Protein AF-A0A927JHZ4-F1 (afdb_monomer_lite)

pLDDT: mean 72.44, std 14.77, range [39.12, 95.88]

Structure (mmCIF, N/CA/C/O backbone):
data_AF-A0A927JHZ4-F1
#
_entry.id   AF-A0A927JHZ4-F1
#
loop_
_atom_site.group_PDB
_atom_site.id
_atom_site.type_symbol
_atom_site.label_atom_id
_atom_site.label_alt_id
_atom_site.label_comp_id
_atom_site.label_asym_id
_atom_site.label_entity_id
_atom_site.label_seq_id
_atom_site.pdbx_PDB_ins_code
_atom_site.Cartn_x
_atom_site.Cartn_y
_atom_site.Cartn_z
_atom_site.occupancy
_atom_site.B_iso_or_equiv
_atom_site.auth_seq_id
_atom_site.auth_comp_id
_atom_site.auth_asym_id
_atom_site.auth_atom_id
_atom_site.pdbx_PDB_model_num
ATOM 1 N N . MET A 1 1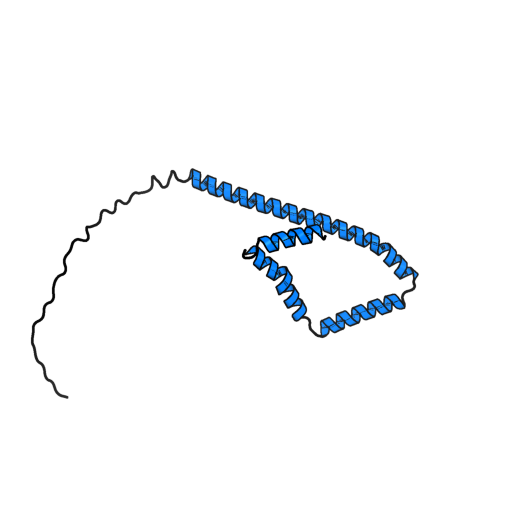 ? 9.333 -7.216 8.087 1.00 57.06 1 MET A N 1
ATOM 2 C CA . MET A 1 1 ? 8.276 -7.701 7.168 1.00 57.06 1 MET A CA 1
ATOM 3 C C . MET A 1 1 ? 7.762 -9.082 7.525 1.00 57.06 1 MET A C 1
ATOM 5 O O . MET A 1 1 ? 6.599 -9.185 7.886 1.00 57.06 1 MET A O 1
ATOM 9 N N . VAL A 1 2 ? 8.604 -10.120 7.546 1.00 66.25 2 VAL A N 1
ATOM 10 C CA . VAL A 1 2 ? 8.166 -11.501 7.846 1.00 66.25 2 VAL A CA 1
ATOM 11 C C . VAL A 1 2 ? 7.489 -11.641 9.218 1.00 66.25 2 VAL A C 1
ATOM 13 O O . VAL A 1 2 ? 6.419 -12.224 9.309 1.00 66.25 2 VAL A O 1
ATOM 16 N N . VAL A 1 3 ? 8.041 -11.045 10.280 1.00 65.50 3 VAL A N 1
ATOM 17 C CA . VAL A 1 3 ? 7.467 -11.138 11.642 1.00 65.50 3 VAL A CA 1
ATOM 18 C C . VAL A 1 3 ? 6.081 -10.486 11.743 1.00 65.50 3 VAL A C 1
ATOM 20 O O . VAL A 1 3 ? 5.192 -11.009 12.405 1.00 65.50 3 VAL A O 1
ATOM 23 N N . LEU A 1 4 ? 5.878 -9.367 11.046 1.00 64.44 4 LEU A N 1
ATOM 24 C CA . LEU A 1 4 ? 4.623 -8.613 11.039 1.00 64.44 4 LEU A CA 1
ATOM 25 C C . LEU A 1 4 ? 3.565 -9.314 10.183 1.00 64.44 4 LEU A C 1
ATOM 27 O O . LEU A 1 4 ? 2.425 -9.447 10.615 1.00 64.44 4 LEU A O 1
ATOM 31 N N . PHE A 1 5 ? 3.976 -9.851 9.030 1.00 71.31 5 PHE A N 1
ATOM 32 C CA . PHE A 1 5 ? 3.159 -10.746 8.215 1.00 71.31 5 PHE A CA 1
ATOM 33 C C . PHE A 1 5 ? 2.698 -11.957 9.032 1.00 71.31 5 PHE A C 1
ATOM 35 O O . PHE A 1 5 ? 1.511 -12.256 9.051 1.00 71.31 5 PHE A O 1
ATOM 42 N N . LEU A 1 6 ? 3.601 -12.593 9.785 1.00 70.00 6 LEU A N 1
ATOM 43 C CA . LEU A 1 6 ? 3.279 -13.726 10.656 1.00 70.00 6 LEU A CA 1
ATOM 44 C C . LEU A 1 6 ? 2.370 -13.338 11.832 1.00 70.00 6 LEU A C 1
ATOM 46 O O . LEU A 1 6 ? 1.490 -14.116 12.187 1.00 70.00 6 LEU A O 1
ATOM 50 N N . ALA A 1 7 ? 2.534 -12.149 12.416 1.00 68.00 7 ALA A N 1
ATOM 51 C CA . ALA A 1 7 ? 1.675 -11.655 13.494 1.00 68.00 7 ALA A CA 1
ATOM 52 C C . ALA A 1 7 ? 0.263 -11.289 13.000 1.00 68.00 7 ALA A C 1
ATOM 54 O O . ALA A 1 7 ? -0.729 -11.635 13.640 1.00 68.00 7 ALA A O 1
ATOM 55 N N . PHE A 1 8 ? 0.148 -10.644 11.836 1.00 66.06 8 PHE A N 1
ATOM 56 C CA . PHE A 1 8 ? -1.143 -10.380 11.193 1.00 66.06 8 PHE A CA 1
ATOM 57 C C . PHE A 1 8 ? -1.814 -11.675 10.748 1.00 66.06 8 PHE A C 1
ATOM 59 O O . PHE A 1 8 ? -3.015 -11.846 10.947 1.00 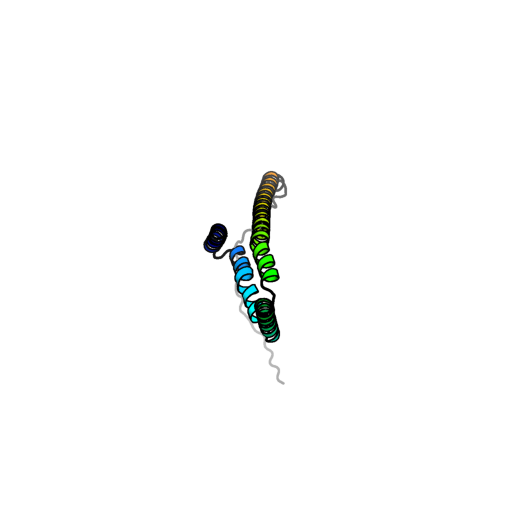66.06 8 PHE A O 1
ATOM 66 N N . TRP A 1 9 ? -1.037 -12.605 10.194 1.00 72.56 9 TRP A N 1
ATOM 67 C CA . TRP A 1 9 ? -1.498 -13.934 9.815 1.00 72.56 9 TRP A CA 1
ATOM 68 C C . TRP A 1 9 ? -1.993 -14.726 11.027 1.00 72.56 9 TRP A C 1
ATOM 70 O O . TRP A 1 9 ? -3.067 -15.324 10.975 1.00 72.56 9 TRP A O 1
ATOM 80 N N . SER A 1 10 ? -1.265 -14.698 12.147 1.00 67.62 10 SER A N 1
ATOM 81 C CA . SER A 1 10 ? -1.684 -15.387 13.369 1.00 67.62 10 SER A CA 1
ATOM 82 C C . SER A 1 10 ? -2.965 -14.771 13.938 1.00 67.62 10 SER A C 1
ATOM 84 O O . SER A 1 10 ? -3.913 -15.508 14.213 1.00 67.62 10 SER A O 1
ATOM 86 N N . ALA A 1 11 ? -3.070 -13.438 13.984 1.00 64.31 11 ALA A N 1
ATOM 87 C CA . ALA A 1 11 ? -4.292 -12.733 14.373 1.00 64.31 11 ALA A CA 1
ATOM 88 C C . ALA A 1 11 ? -5.483 -13.069 13.451 1.00 64.31 11 ALA A C 1
ATOM 90 O O . ALA A 1 11 ? -6.593 -13.299 13.930 1.00 64.31 11 ALA A O 1
ATOM 91 N N . LEU A 1 12 ? -5.248 -13.183 12.139 1.00 62.44 12 LEU A N 1
ATOM 92 C CA . LEU A 1 12 ? -6.221 -13.626 11.131 1.00 62.44 12 LEU A CA 1
ATOM 93 C C . LEU A 1 12 ? -6.713 -15.054 11.378 1.00 62.44 12 LEU A C 1
ATOM 95 O O . LEU A 1 12 ? -7.915 -15.317 11.314 1.00 62.44 12 LEU A O 1
ATOM 99 N N . THR A 1 13 ? -5.796 -15.982 11.661 1.00 66.88 13 THR A N 1
ATOM 100 C CA . THR A 1 13 ? -6.144 -17.385 11.933 1.00 66.88 13 THR A CA 1
ATOM 101 C C . THR A 1 13 ? -6.879 -17.554 13.259 1.00 66.88 13 THR A C 1
ATOM 103 O O . THR A 1 13 ? -7.824 -18.339 13.324 1.00 66.88 13 THR A O 1
ATOM 106 N N . ALA A 1 14 ? -6.520 -16.771 14.279 1.00 65.56 14 ALA A N 1
ATOM 107 C CA . ALA A 1 14 ? -7.173 -16.777 15.584 1.00 65.56 14 ALA A CA 1
ATOM 108 C C . ALA A 1 14 ? -8.583 -16.156 15.548 1.00 65.56 14 ALA A C 1
ATOM 110 O O . ALA A 1 14 ? -9.442 -16.528 16.343 1.00 65.56 14 ALA A O 1
ATOM 111 N N . ALA A 1 15 ? -8.848 -15.243 14.608 1.00 61.06 15 ALA A N 1
ATOM 112 C CA . ALA A 1 15 ? -10.121 -14.533 14.471 1.00 61.06 15 ALA A CA 1
ATOM 113 C C . ALA A 1 15 ? -11.055 -15.117 13.389 1.00 61.06 15 ALA A C 1
ATOM 115 O O . ALA A 1 15 ? -11.973 -14.423 12.922 1.00 61.06 15 ALA A O 1
ATOM 116 N N . ARG A 1 16 ? -10.839 -16.376 12.974 1.00 55.38 16 ARG A N 1
ATOM 117 C CA . ARG A 1 16 ? -11.678 -17.084 11.991 1.00 55.38 16 ARG A CA 1
ATOM 118 C C . ARG A 1 16 ? -13.136 -17.125 12.468 1.00 55.38 16 ARG A C 1
ATOM 120 O O . ARG A 1 16 ? -13.461 -17.780 13.448 1.00 55.38 16 ARG A O 1
ATOM 127 N N . GLY A 1 17 ? -14.006 -16.390 11.770 1.00 65.69 17 GLY A N 1
ATOM 128 C CA . GLY A 1 17 ? -15.444 -16.281 12.062 1.00 65.69 17 GLY A CA 1
ATOM 129 C C . GLY A 1 17 ? -15.904 -14.916 12.589 1.00 65.69 17 GLY A C 1
ATOM 130 O O . GLY A 1 17 ? -17.104 -14.658 12.660 1.00 65.69 17 GLY A O 1
ATOM 131 N N . THR A 1 18 ? -14.984 -14.005 12.906 1.00 75.81 18 THR A N 1
ATOM 132 C CA . THR A 1 18 ? -15.336 -12.647 13.351 1.00 75.81 18 THR A CA 1
ATOM 133 C C . THR A 1 18 ? -15.659 -11.712 12.171 1.00 75.81 18 THR A C 1
ATOM 135 O O . THR A 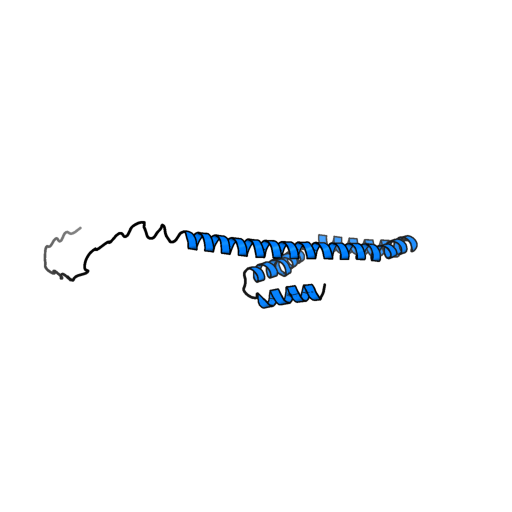1 18 ? -15.181 -11.927 11.051 1.00 75.81 18 THR A O 1
ATOM 138 N N . PRO A 1 19 ? -16.428 -10.624 12.389 1.00 73.12 19 PRO A N 1
ATOM 139 C CA . PRO A 1 19 ? -16.643 -9.586 11.375 1.00 73.12 19 PRO A CA 1
ATOM 140 C C . PRO A 1 19 ? -15.334 -8.998 10.825 1.00 73.12 19 PRO A C 1
ATOM 142 O O . PRO A 1 19 ? -15.255 -8.705 9.635 1.00 73.12 19 PRO A O 1
ATOM 145 N N . VAL A 1 20 ? -14.301 -8.895 11.670 1.00 73.56 20 VAL A N 1
ATOM 146 C CA . VAL A 1 20 ? -12.961 -8.415 11.297 1.00 73.56 20 VAL A CA 1
ATOM 147 C C . VAL A 1 20 ? -12.277 -9.384 10.330 1.00 73.56 20 VAL A C 1
ATOM 149 O O . VAL A 1 20 ? -11.765 -8.951 9.303 1.00 73.56 20 VAL A O 1
ATOM 152 N N . GLY A 1 21 ? -12.339 -10.695 10.591 1.00 74.69 21 GLY A N 1
ATOM 153 C CA . GLY A 1 21 ? -11.779 -11.710 9.690 1.00 74.69 21 GLY A CA 1
ATOM 154 C C . GLY A 1 21 ? -12.426 -11.705 8.299 1.00 74.69 21 GLY A C 1
ATOM 155 O O . GLY A 1 21 ? -11.728 -11.844 7.298 1.00 74.69 21 GLY A O 1
ATOM 156 N N . ARG A 1 22 ? -13.744 -11.468 8.214 1.00 79.75 22 ARG A N 1
ATOM 157 C CA . ARG A 1 22 ? -14.456 -11.337 6.926 1.00 79.75 22 ARG A CA 1
ATOM 158 C C . ARG A 1 22 ? -14.067 -10.072 6.164 1.00 79.75 22 ARG A C 1
ATOM 160 O O . ARG A 1 22 ? -13.834 -10.142 4.962 1.00 79.75 22 ARG A O 1
ATOM 167 N N . LEU A 1 23 ? -13.972 -8.933 6.856 1.00 79.00 23 LEU A N 1
ATOM 168 C CA . LEU A 1 23 ? -13.514 -7.678 6.251 1.00 79.00 23 LEU A CA 1
ATOM 169 C C . LEU A 1 23 ? -12.105 -7.842 5.674 1.00 79.00 23 LEU A C 1
ATOM 171 O O . LEU A 1 23 ? -11.840 -7.431 4.549 1.00 79.00 23 LEU A O 1
ATOM 175 N N . LEU A 1 24 ? -11.221 -8.484 6.431 1.00 75.88 24 LEU A N 1
ATOM 176 C CA . LEU A 1 24 ? -9.8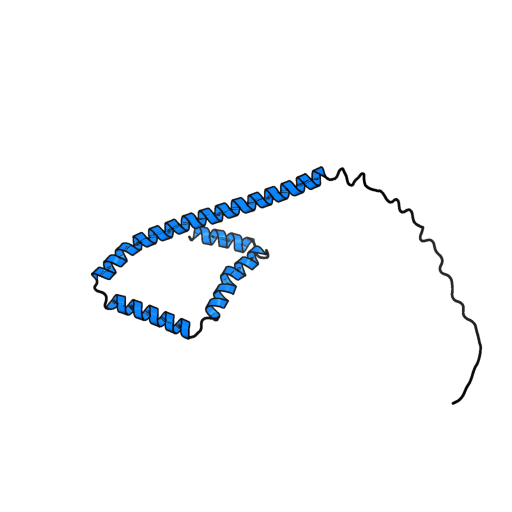31 -8.650 6.040 1.00 75.88 24 LEU A CA 1
ATOM 177 C C . LEU A 1 24 ? -9.679 -9.634 4.874 1.00 75.88 24 LEU A C 1
ATOM 179 O O . LEU A 1 24 ? -8.936 -9.348 3.941 1.00 75.88 24 LEU A O 1
ATOM 183 N N . HIS A 1 25 ? -10.451 -10.726 4.850 1.00 79.62 25 HIS A N 1
ATOM 184 C CA . HIS A 1 25 ? -10.525 -11.609 3.682 1.00 79.62 25 HIS A CA 1
ATOM 185 C C . HIS A 1 25 ? -10.994 -10.851 2.430 1.00 79.62 25 HIS A C 1
ATOM 187 O O . HIS A 1 25 ? -10.395 -10.994 1.359 1.00 79.62 25 HIS A O 1
ATOM 193 N N . ARG A 1 26 ? -12.022 -10.010 2.562 1.00 85.75 26 ARG A N 1
ATOM 194 C CA . ARG A 1 26 ? -12.539 -9.213 1.448 1.00 85.75 26 ARG A CA 1
ATOM 195 C C . ARG A 1 26 ? -11.498 -8.232 0.915 1.00 85.75 26 ARG A C 1
ATOM 197 O O . ARG A 1 26 ? -11.292 -8.156 -0.290 1.00 85.75 26 ARG A O 1
ATOM 204 N N . VAL A 1 27 ? -10.807 -7.520 1.803 1.00 83.62 27 VAL A N 1
ATOM 205 C CA . VAL A 1 27 ? -9.791 -6.526 1.424 1.00 83.62 27 VAL A CA 1
ATOM 206 C C . VAL A 1 27 ? -8.526 -7.169 0.860 1.00 83.62 27 VAL A C 1
ATOM 208 O O . VAL A 1 27 ? -7.967 -6.643 -0.094 1.00 83.62 27 VAL A O 1
ATOM 211 N N . MET A 1 28 ? -8.072 -8.295 1.413 1.00 80.62 28 MET A N 1
ATOM 212 C CA . MET A 1 28 ? -6.807 -8.909 0.993 1.00 80.62 28 MET A CA 1
ATOM 213 C C . MET A 1 28 ? -6.937 -9.885 -0.176 1.00 80.62 28 MET A C 1
ATOM 215 O O . MET A 1 28 ? -5.944 -10.135 -0.850 1.00 80.62 28 MET A O 1
ATOM 219 N N . VAL A 1 29 ? -8.120 -10.458 -0.414 1.00 85.06 29 VAL A N 1
ATOM 220 C CA . VAL A 1 29 ? -8.297 -11.511 -1.428 1.00 85.06 29 VAL A CA 1
ATOM 221 C C . VAL A 1 29 ? -9.369 -11.139 -2.439 1.00 85.06 29 VAL A C 1
ATOM 223 O O . VAL A 1 29 ? -9.065 -11.074 -3.623 1.00 85.06 29 VAL A O 1
ATOM 226 N N . GLU A 1 30 ? -10.602 -10.864 -2.005 1.00 88.75 30 GLU A N 1
ATOM 227 C CA . GLU A 1 30 ? -11.714 -10.654 -2.947 1.00 88.75 30 GLU A CA 1
ATOM 228 C C . GLU A 1 30 ? -11.536 -9.387 -3.785 1.00 88.75 30 GLU A C 1
ATOM 230 O O . GLU A 1 30 ? -11.689 -9.441 -5.001 1.00 88.75 30 GLU A O 1
ATOM 235 N N . ILE A 1 31 ? -11.195 -8.257 -3.158 1.00 88.31 31 ILE A N 1
ATOM 236 C CA . ILE A 1 31 ? -11.005 -6.984 -3.864 1.00 88.31 31 ILE A CA 1
ATOM 237 C C . ILE A 1 31 ? -9.821 -7.077 -4.838 1.00 88.31 31 ILE A C 1
ATOM 239 O O . ILE A 1 31 ? -10.027 -6.789 -6.016 1.00 88.31 31 ILE A O 1
ATOM 243 N N . PRO A 1 32 ? -8.615 -7.525 -4.434 1.00 84.00 32 PRO A N 1
ATOM 244 C CA . PRO A 1 32 ? -7.500 -7.664 -5.366 1.00 84.00 32 PRO A CA 1
ATOM 245 C C . PRO A 1 32 ? -7.798 -8.658 -6.487 1.00 84.00 32 PRO A C 1
ATOM 247 O O . PRO A 1 32 ? -7.507 -8.365 -7.644 1.00 84.00 32 PRO A O 1
ATOM 250 N N . ALA A 1 33 ? -8.426 -9.797 -6.178 1.00 86.06 33 ALA A N 1
ATOM 251 C CA . ALA A 1 33 ? -8.808 -10.775 -7.190 1.00 86.06 33 ALA A CA 1
ATOM 252 C C . ALA A 1 33 ? -9.829 -10.200 -8.177 1.00 86.06 33 ALA A C 1
ATOM 254 O O . ALA A 1 33 ? -9.683 -10.405 -9.377 1.00 86.06 33 ALA A O 1
ATOM 255 N N . ALA A 1 34 ? -10.821 -9.442 -7.706 1.00 85.75 34 ALA A N 1
ATOM 256 C CA . ALA A 1 34 ? -11.790 -8.772 -8.568 1.00 85.75 34 ALA A CA 1
ATOM 257 C C . ALA A 1 34 ? -11.123 -7.716 -9.459 1.00 85.75 34 ALA A C 1
ATOM 259 O O . ALA A 1 34 ? -11.398 -7.672 -10.657 1.00 85.75 34 ALA A O 1
ATOM 260 N N . THR A 1 35 ? -10.203 -6.919 -8.909 1.00 84.94 35 THR A N 1
ATOM 261 C CA . THR A 1 35 ? -9.430 -5.928 -9.670 1.00 84.94 35 THR A CA 1
ATOM 262 C C . THR A 1 35 ? -8.591 -6.604 -10.751 1.00 84.94 35 THR A C 1
ATOM 264 O O . THR A 1 35 ? -8.668 -6.220 -11.916 1.00 84.94 35 THR A O 1
ATOM 267 N N . ILE A 1 36 ? -7.856 -7.664 -10.405 1.00 84.12 36 ILE A N 1
ATOM 268 C CA . ILE A 1 36 ? -7.049 -8.427 -11.365 1.00 84.12 36 ILE A CA 1
ATOM 269 C C . ILE A 1 36 ? -7.945 -9.083 -12.420 1.00 84.12 36 ILE A C 1
ATOM 271 O O . ILE A 1 36 ? -7.629 -9.030 -13.604 1.00 84.12 36 ILE A O 1
ATOM 275 N N . ASN A 1 37 ? -9.093 -9.634 -12.033 1.00 84.56 37 ASN A N 1
ATOM 276 C CA . ASN A 1 37 ? -10.025 -10.266 -12.965 1.00 84.56 37 ASN A CA 1
ATOM 277 C C . ASN A 1 37 ? -10.719 -9.253 -13.897 1.00 84.56 37 ASN A C 1
ATOM 279 O O . ASN A 1 37 ? -11.091 -9.592 -15.015 1.00 84.56 37 ASN A O 1
ATOM 283 N N . SER A 1 38 ? -10.852 -7.992 -13.473 1.00 84.94 38 SER A N 1
ATOM 284 C CA . SER A 1 38 ? -11.341 -6.891 -14.317 1.00 84.94 38 SER A CA 1
ATOM 285 C C . SER A 1 38 ? -10.293 -6.343 -15.298 1.00 84.94 38 SER A C 1
ATOM 287 O O . SER A 1 38 ? -10.593 -5.453 -16.096 1.00 84.94 38 SER A O 1
ATOM 289 N N . THR A 1 39 ? -9.068 -6.877 -15.271 1.00 85.94 39 THR A N 1
ATOM 290 C CA . THR A 1 39 ? -7.978 -6.452 -16.155 1.00 85.94 39 THR A CA 1
ATOM 291 C C . THR A 1 39 ? -8.316 -6.792 -17.602 1.00 85.94 39 THR A C 1
ATOM 293 O O . THR A 1 39 ? -8.373 -7.951 -18.010 1.00 85.94 39 THR A O 1
ATOM 296 N N . THR A 1 40 ? -8.528 -5.760 -18.413 1.00 87.06 40 THR A N 1
ATOM 297 C CA . THR A 1 40 ? -8.813 -5.920 -19.842 1.00 87.06 40 THR A CA 1
ATOM 298 C C . THR A 1 40 ? -7.532 -6.161 -20.647 1.00 87.06 40 THR A C 1
ATOM 300 O O . THR A 1 40 ? -6.422 -5.862 -20.203 1.00 87.06 40 THR A O 1
ATOM 303 N N . ARG A 1 41 ? -7.673 -6.632 -21.896 1.00 87.81 41 ARG A N 1
ATOM 304 C CA . ARG A 1 41 ? -6.539 -6.816 -22.827 1.00 87.81 41 ARG A CA 1
ATOM 305 C C . ARG A 1 41 ? -5.702 -5.542 -23.021 1.00 87.81 41 ARG A C 1
ATOM 307 O O . ARG A 1 41 ? -4.502 -5.641 -23.243 1.00 87.81 41 ARG A O 1
ATOM 314 N N . GLY A 1 42 ? -6.314 -4.360 -22.890 1.00 87.44 42 GLY A N 1
ATOM 315 C CA . GLY A 1 42 ? -5.611 -3.077 -22.969 1.00 87.44 42 GLY A CA 1
ATOM 316 C C . GLY A 1 42 ? -4.607 -2.874 -21.832 1.00 87.44 42 GLY A C 1
ATOM 317 O O . GLY A 1 42 ? -3.486 -2.450 -22.083 1.00 87.44 42 GLY A O 1
ATOM 318 N N . HIS A 1 43 ? -4.961 -3.258 -20.603 1.00 87.56 43 HIS A N 1
ATOM 319 C CA . HIS A 1 43 ? -4.051 -3.196 -19.454 1.00 87.56 43 HIS A CA 1
ATOM 320 C C . HIS A 1 43 ? -2.875 -4.167 -19.612 1.00 87.56 43 HIS A C 1
ATOM 322 O O . HIS A 1 43 ? -1.744 -3.820 -19.291 1.00 87.56 43 HIS A O 1
ATOM 328 N N . MET A 1 44 ? -3.129 -5.358 -20.164 1.00 87.81 44 MET A N 1
ATOM 329 C CA . MET A 1 44 ? -2.087 -6.341 -20.482 1.00 87.81 44 MET A CA 1
ATOM 330 C C . MET A 1 44 ? -1.123 -5.828 -21.558 1.00 87.81 44 MET A C 1
ATOM 332 O O . MET A 1 44 ? 0.088 -5.942 -21.395 1.00 87.81 44 MET A O 1
ATOM 336 N N . LEU A 1 45 ? -1.640 -5.220 -22.631 1.00 93.06 45 LEU A N 1
ATOM 337 C CA . LEU A 1 45 ? -0.812 -4.604 -23.674 1.00 93.06 45 LEU A CA 1
ATOM 338 C C . LEU A 1 45 ? -0.013 -3.415 -23.145 1.00 93.06 45 LEU A C 1
ATOM 340 O O . LEU A 1 45 ? 1.154 -3.270 -23.490 1.00 93.06 45 LEU A O 1
ATOM 344 N N . LEU A 1 46 ? -0.613 -2.592 -22.286 1.00 91.94 46 LEU A N 1
ATOM 345 C CA . LEU A 1 46 ? 0.072 -1.472 -21.649 1.00 91.94 46 LEU A CA 1
ATOM 346 C C . LEU A 1 46 ? 1.189 -1.963 -20.724 1.00 91.94 46 LEU A C 1
ATOM 348 O O . LEU A 1 46 ? 2.294 -1.438 -20.791 1.00 91.94 46 LEU A O 1
ATOM 352 N N . ALA A 1 47 ? 0.940 -2.999 -19.920 1.00 90.00 47 ALA A N 1
ATOM 353 C CA . ALA A 1 47 ? 1.958 -3.610 -19.070 1.00 90.00 47 ALA A CA 1
ATOM 354 C C . ALA A 1 47 ? 3.093 -4.234 -19.897 1.00 90.00 47 ALA A C 1
ATOM 356 O O . ALA A 1 47 ? 4.262 -3.986 -19.614 1.00 90.00 47 ALA A O 1
ATOM 357 N N . ALA A 1 48 ? 2.763 -4.987 -20.951 1.00 93.50 48 ALA A N 1
ATOM 358 C CA . ALA A 1 48 ? 3.751 -5.577 -21.852 1.00 93.50 48 ALA A CA 1
ATOM 359 C C . ALA A 1 48 ? 4.566 -4.506 -22.593 1.00 93.50 48 ALA A C 1
ATOM 361 O O . ALA A 1 48 ? 5.784 -4.623 -22.697 1.00 93.50 48 ALA A O 1
ATOM 362 N N . GLY A 1 49 ? 3.914 -3.440 -23.062 1.00 95.88 49 GLY A N 1
ATOM 363 C CA . GLY A 1 49 ? 4.561 -2.305 -23.716 1.00 95.88 49 GLY A CA 1
ATOM 364 C C . GLY A 1 49 ? 5.468 -1.528 -22.766 1.00 95.88 49 GLY A C 1
ATOM 365 O O . GLY A 1 49 ? 6.603 -1.234 -23.122 1.00 95.88 49 GLY A O 1
ATOM 366 N N . ALA A 1 50 ? 5.014 -1.260 -21.540 1.00 93.44 50 ALA A N 1
ATOM 367 C CA . ALA A 1 50 ? 5.828 -0.625 -20.507 1.00 93.44 50 ALA A CA 1
ATOM 368 C C . ALA A 1 50 ? 7.048 -1.483 -20.152 1.00 93.44 50 ALA A C 1
ATOM 370 O O . ALA A 1 50 ? 8.161 -0.970 -20.086 1.00 93.44 50 ALA A O 1
ATOM 371 N N . PHE A 1 51 ? 6.863 -2.795 -19.988 1.00 93.62 51 PHE A N 1
ATOM 372 C CA . PHE A 1 51 ? 7.961 -3.716 -19.708 1.00 93.62 51 PHE A CA 1
ATOM 373 C C . PHE A 1 51 ? 8.959 -3.776 -20.870 1.00 93.62 51 PHE A C 1
ATOM 375 O O . PHE A 1 51 ? 10.160 -3.644 -20.660 1.00 93.62 51 PHE A O 1
ATOM 382 N N . GLY A 1 52 ? 8.468 -3.888 -22.108 1.00 94.50 52 GLY A N 1
ATOM 383 C CA . GLY A 1 52 ? 9.303 -3.850 -23.307 1.00 94.50 52 GLY A CA 1
ATOM 384 C C . GLY A 1 52 ? 10.064 -2.531 -23.448 1.00 94.50 52 GLY A C 1
ATOM 385 O O . GLY A 1 52 ? 11.253 -2.541 -23.753 1.00 94.50 52 GLY A O 1
ATOM 386 N N . PHE A 1 53 ? 9.418 -1.402 -23.155 1.00 91.56 53 PHE A N 1
ATOM 387 C CA . PHE A 1 53 ? 10.057 -0.090 -23.143 1.00 91.56 53 PHE A CA 1
ATOM 388 C C . PHE A 1 53 ? 11.175 -0.014 -22.101 1.00 91.56 53 PHE A C 1
ATOM 390 O O . PHE A 1 53 ? 12.277 0.412 -22.436 1.00 91.56 53 PHE A O 1
ATOM 397 N N . ILE A 1 54 ? 10.934 -0.495 -20.875 1.00 88.88 54 ILE A N 1
ATOM 398 C CA . ILE A 1 54 ? 11.974 -0.603 -19.843 1.00 88.88 54 ILE A CA 1
ATOM 399 C C . ILE A 1 54 ? 13.137 -1.437 -20.380 1.00 88.88 54 ILE A C 1
ATOM 401 O O . ILE A 1 54 ? 14.267 -0.961 -20.356 1.00 88.88 54 ILE A O 1
ATOM 405 N N . CYS A 1 55 ? 12.889 -2.627 -20.933 1.00 88.50 55 CYS A N 1
ATOM 406 C CA . CYS A 1 55 ? 13.942 -3.474 -21.498 1.00 88.50 55 CYS A CA 1
ATOM 407 C C . CYS A 1 55 ? 14.756 -2.759 -22.586 1.00 88.50 55 CYS A C 1
ATOM 409 O O . CYS A 1 55 ? 15.981 -2.824 -22.557 1.00 88.50 55 CYS A O 1
ATOM 411 N N . ILE A 1 56 ? 14.102 -2.044 -23.506 1.00 88.56 56 ILE A N 1
ATOM 412 C CA . ILE A 1 56 ? 14.764 -1.277 -24.573 1.00 88.56 56 ILE A CA 1
ATOM 413 C C . ILE A 1 56 ? 15.629 -0.164 -23.978 1.00 88.56 56 ILE A C 1
ATOM 415 O O . ILE A 1 56 ? 16.802 -0.060 -24.320 1.00 88.56 56 ILE A O 1
ATOM 419 N N . VAL A 1 57 ? 15.094 0.634 -23.052 1.00 84.38 57 VAL A N 1
ATOM 420 C CA . VAL A 1 57 ? 15.857 1.696 -22.374 1.00 84.38 57 VAL A CA 1
ATOM 421 C C . VAL A 1 57 ? 17.048 1.115 -21.613 1.00 84.38 57 VAL A C 1
ATOM 423 O O . VAL A 1 57 ? 18.126 1.693 -21.630 1.00 84.38 57 VAL A O 1
ATOM 426 N N . THR A 1 58 ? 16.880 -0.051 -20.991 1.00 80.00 58 THR A N 1
ATOM 427 C CA . THR A 1 58 ? 17.958 -0.745 -20.270 1.00 80.00 58 THR A CA 1
ATOM 428 C C . THR A 1 58 ? 19.037 -1.262 -21.228 1.00 80.00 58 THR A C 1
ATOM 430 O O . THR A 1 58 ? 20.214 -1.256 -20.892 1.00 80.00 58 THR A O 1
ATOM 433 N N . TRP A 1 59 ? 18.640 -1.722 -22.418 1.00 82.44 59 TRP A N 1
ATOM 434 C CA . TRP A 1 59 ? 19.538 -2.308 -23.415 1.00 82.44 59 TRP A CA 1
ATOM 435 C C . TRP A 1 59 ? 20.320 -1.258 -24.212 1.00 82.44 59 TRP A C 1
ATOM 437 O O . TRP A 1 59 ? 21.491 -1.462 -24.516 1.00 82.44 59 TRP A O 1
ATOM 447 N N . PHE A 1 60 ? 19.670 -0.146 -24.563 1.00 80.88 60 PHE A N 1
ATOM 448 C CA . PHE A 1 60 ? 20.251 0.930 -25.374 1.00 80.88 60 PHE A CA 1
ATOM 449 C C . PHE A 1 60 ? 20.754 2.118 -24.552 1.00 80.88 60 PHE A C 1
ATOM 451 O O . PHE A 1 60 ? 21.473 2.961 -25.084 1.00 80.88 60 PHE A O 1
ATOM 458 N N . GLY A 1 61 ? 20.374 2.214 -23.278 1.00 74.56 61 GLY A N 1
ATOM 459 C CA . GLY A 1 61 ? 20.891 3.232 -22.377 1.00 74.56 61 GLY A CA 1
ATOM 460 C C . GLY A 1 61 ? 22.383 3.027 -22.150 1.00 74.56 61 GLY A C 1
ATOM 461 O O . GLY A 1 61 ? 22.825 1.924 -21.826 1.00 74.56 61 GLY A O 1
ATOM 462 N N . GLU A 1 62 ? 23.168 4.092 -22.312 1.00 72.44 62 GLU A N 1
ATOM 463 C CA . GLU A 1 62 ? 24.586 4.069 -21.966 1.00 72.44 62 GLU A CA 1
ATOM 464 C C . GLU A 1 62 ? 24.764 3.588 -20.522 1.00 72.44 62 GLU A C 1
ATOM 466 O O . GLU A 1 62 ? 24.022 3.977 -19.611 1.00 72.44 62 GLU A O 1
ATOM 471 N N . ALA A 1 63 ? 25.764 2.728 -20.318 1.00 67.06 63 ALA A N 1
ATOM 472 C CA . ALA A 1 63 ? 25.975 2.043 -19.049 1.00 67.06 63 ALA A CA 1
ATOM 473 C C . ALA A 1 63 ? 26.088 3.011 -17.858 1.00 67.06 63 ALA A C 1
ATOM 475 O O . ALA A 1 63 ? 25.728 2.633 -16.747 1.00 67.06 63 ALA A O 1
ATOM 476 N N . ASP A 1 64 ? 26.538 4.250 -18.068 1.00 72.06 64 ASP A N 1
ATOM 477 C CA . ASP A 1 64 ? 26.712 5.234 -16.998 1.00 72.06 64 ASP A CA 1
ATOM 478 C C . ASP A 1 64 ? 25.396 5.749 -16.405 1.00 72.06 64 ASP A C 1
ATOM 480 O O . ASP A 1 64 ? 25.290 5.849 -15.183 1.00 72.06 64 ASP A O 1
ATOM 484 N N . GLY A 1 65 ? 24.355 5.985 -17.212 1.00 70.50 65 GLY A N 1
ATOM 485 C CA . GLY A 1 65 ? 23.051 6.425 -16.696 1.00 70.50 65 GLY A CA 1
ATOM 486 C C . GLY A 1 65 ? 22.356 5.337 -15.871 1.00 70.50 65 GLY A C 1
ATOM 487 O O . GLY A 1 65 ? 21.832 5.593 -14.785 1.00 70.50 65 GLY A O 1
ATOM 488 N N . LEU A 1 66 ? 22.424 4.090 -16.346 1.00 73.44 66 LEU A N 1
ATOM 489 C CA . LEU A 1 66 ? 21.903 2.919 -15.634 1.00 73.44 66 LEU A CA 1
ATOM 490 C C . LEU A 1 66 ? 22.712 2.571 -14.384 1.00 73.44 66 LEU A C 1
ATOM 492 O O . LEU A 1 66 ? 22.130 2.161 -13.382 1.00 73.44 66 LEU A O 1
ATOM 496 N N . ARG A 1 67 ? 24.035 2.764 -14.404 1.00 76.25 67 ARG A N 1
ATOM 497 C CA . ARG A 1 67 ? 24.889 2.601 -13.219 1.00 76.25 67 ARG A CA 1
ATOM 498 C C . ARG A 1 67 ? 24.595 3.660 -12.167 1.00 76.25 67 ARG A C 1
ATOM 500 O O . ARG A 1 67 ? 24.461 3.301 -11.003 1.00 76.25 67 ARG A O 1
ATOM 507 N N . MET A 1 68 ? 24.431 4.925 -12.559 1.00 77.31 68 MET A N 1
ATOM 508 C CA . MET A 1 68 ? 24.035 5.989 -11.631 1.00 77.31 68 MET A CA 1
ATOM 509 C C . MET A 1 68 ? 22.656 5.730 -11.022 1.00 77.31 68 MET A C 1
ATOM 511 O O . MET A 1 68 ? 22.492 5.849 -9.809 1.00 77.31 68 MET A O 1
ATOM 515 N N . LEU A 1 69 ? 21.681 5.296 -11.828 1.00 77.81 69 LEU A N 1
ATOM 516 C CA . LEU A 1 69 ? 20.370 4.900 -11.314 1.00 77.81 69 LEU A CA 1
ATOM 517 C C . LEU A 1 69 ? 20.486 3.705 -10.358 1.00 77.81 69 LEU A C 1
ATOM 519 O O . LEU A 1 69 ? 19.930 3.735 -9.265 1.00 77.81 69 LEU A O 1
ATOM 523 N N . GLY A 1 70 ? 21.258 2.682 -10.729 1.00 79.19 70 GLY A N 1
ATOM 524 C CA . GLY A 1 70 ? 21.527 1.516 -9.887 1.00 79.19 70 GLY A CA 1
ATOM 525 C C . GLY A 1 70 ? 22.225 1.861 -8.569 1.00 79.19 70 GLY A C 1
ATOM 526 O O . GLY A 1 70 ? 21.960 1.214 -7.562 1.00 79.19 70 GLY A O 1
ATOM 527 N N . MET A 1 71 ? 23.059 2.904 -8.541 1.00 85.12 71 MET A N 1
ATOM 528 C CA . MET A 1 71 ? 23.668 3.433 -7.315 1.00 85.12 71 MET A CA 1
ATOM 529 C C . MET A 1 71 ? 22.674 4.201 -6.435 1.00 85.12 71 MET A C 1
ATOM 531 O O . MET A 1 71 ? 22.828 4.199 -5.216 1.00 85.12 71 MET A O 1
ATOM 535 N N . ALA A 1 72 ? 21.642 4.813 -7.021 1.00 83.75 72 ALA A N 1
ATOM 536 C CA . ALA A 1 72 ? 20.573 5.489 -6.285 1.00 83.75 72 ALA A CA 1
ATOM 537 C C . ALA A 1 72 ? 19.497 4.522 -5.751 1.00 83.75 72 ALA A C 1
ATOM 539 O O . ALA A 1 72 ? 18.789 4.855 -4.803 1.00 83.75 72 ALA A O 1
ATOM 540 N N . VAL A 1 73 ? 19.370 3.317 -6.324 1.00 87.88 73 VAL A N 1
ATOM 541 C CA . VAL A 1 73 ? 18.383 2.306 -5.894 1.00 87.88 73 VAL A CA 1
ATOM 542 C C . VAL A 1 73 ? 18.532 1.912 -4.416 1.00 87.88 73 VAL A C 1
ATOM 544 O O . VAL A 1 73 ? 17.514 1.907 -3.725 1.00 87.88 73 VAL A O 1
ATOM 547 N N . PRO A 1 74 ? 19.733 1.599 -3.887 1.00 84.38 74 PRO A N 1
ATOM 548 C CA . PRO A 1 74 ? 19.911 1.302 -2.467 1.00 84.38 74 PRO A CA 1
ATOM 549 C C . PRO A 1 74 ? 19.473 2.447 -1.554 1.00 84.38 74 PRO A C 1
ATOM 551 O O . PRO A 1 74 ? 18.849 2.191 -0.527 1.00 84.38 74 PRO A O 1
ATOM 554 N N . ASP A 1 75 ? 19.762 3.692 -1.942 1.00 87.25 75 ASP A N 1
ATOM 555 C CA . ASP A 1 75 ? 19.356 4.868 -1.175 1.00 87.25 75 ASP A CA 1
ATOM 556 C C . ASP A 1 75 ? 17.830 4.985 -1.180 1.00 87.25 75 ASP A C 1
ATOM 558 O O . ASP A 1 75 ? 17.199 4.937 -0.127 1.00 87.25 75 ASP A O 1
ATOM 562 N N . ALA A 1 76 ? 17.200 4.979 -2.359 1.00 83.75 76 ALA A N 1
ATOM 563 C CA . ALA A 1 76 ? 15.742 4.981 -2.487 1.00 83.75 76 ALA A CA 1
ATOM 564 C C . ALA A 1 76 ? 15.076 3.832 -1.706 1.00 83.75 76 ALA A C 1
ATOM 566 O O . ALA A 1 76 ? 14.047 4.036 -1.061 1.00 83.75 76 ALA A O 1
ATOM 567 N N . ALA A 1 77 ? 15.671 2.637 -1.704 1.00 84.75 77 ALA A N 1
ATOM 568 C CA . ALA A 1 77 ? 15.199 1.511 -0.906 1.00 84.75 77 ALA A CA 1
ATOM 569 C C . ALA A 1 77 ? 15.298 1.796 0.603 1.00 84.75 77 ALA A C 1
ATOM 571 O O . ALA A 1 77 ? 14.350 1.512 1.337 1.00 84.75 77 ALA A O 1
ATOM 572 N N . ALA A 1 78 ? 16.388 2.410 1.074 1.00 84.44 78 ALA A N 1
ATOM 573 C CA . ALA A 1 78 ? 16.524 2.842 2.465 1.00 84.44 78 ALA A CA 1
ATOM 574 C C . ALA A 1 78 ? 15.438 3.865 2.852 1.00 84.44 78 ALA A C 1
ATOM 576 O O . ALA A 1 78 ? 14.788 3.716 3.893 1.00 84.44 78 ALA A O 1
ATOM 577 N N . TRP A 1 79 ? 15.146 4.836 1.983 1.00 83.25 79 TRP A N 1
ATOM 578 C CA . TRP A 1 79 ? 14.039 5.780 2.181 1.00 83.25 79 TRP A CA 1
ATOM 579 C C . TRP A 1 79 ? 12.686 5.066 2.263 1.00 83.25 79 TRP A C 1
ATOM 581 O O . TRP A 1 79 ? 11.933 5.293 3.211 1.00 83.25 79 TRP A O 1
ATOM 591 N N . VAL A 1 80 ? 12.391 4.152 1.333 1.00 83.69 80 VAL A N 1
ATOM 592 C CA . VAL A 1 80 ? 11.142 3.369 1.329 1.00 83.69 80 VAL A CA 1
ATOM 593 C C . VAL A 1 80 ? 10.986 2.561 2.618 1.00 83.69 80 VAL A C 1
ATOM 595 O O . VAL A 1 80 ? 9.917 2.592 3.225 1.00 83.69 80 VAL A O 1
ATOM 598 N N . THR A 1 81 ? 12.043 1.896 3.090 1.00 77.31 81 THR A N 1
ATOM 599 C CA . THR A 1 81 ? 11.977 1.147 4.359 1.00 77.31 81 THR A CA 1
ATOM 600 C C . THR A 1 81 ? 11.731 2.056 5.562 1.00 77.31 81 THR A C 1
ATOM 602 O O . THR A 1 81 ? 10.998 1.680 6.474 1.00 77.31 81 THR A O 1
ATOM 605 N N . THR A 1 82 ? 12.277 3.275 5.548 1.00 76.94 82 THR A N 1
ATOM 606 C CA . THR A 1 82 ? 12.045 4.270 6.604 1.00 76.94 82 THR A CA 1
ATOM 607 C C . THR A 1 82 ? 10.586 4.726 6.619 1.00 76.94 82 THR A C 1
ATOM 609 O O . THR A 1 82 ? 9.975 4.746 7.686 1.00 76.94 82 THR A O 1
ATOM 612 N N . PHE A 1 83 ? 9.999 5.006 5.446 1.00 77.19 83 PHE A N 1
ATOM 613 C CA . PHE A 1 83 ? 8.566 5.305 5.310 1.00 77.19 83 PHE A CA 1
ATOM 614 C C . PHE A 1 83 ? 7.679 4.165 5.813 1.00 77.19 83 PHE A C 1
ATOM 616 O O . PHE A 1 83 ? 6.649 4.406 6.444 1.00 77.19 83 PHE A O 1
ATOM 623 N N . GLU A 1 84 ? 8.080 2.921 5.557 1.00 77.75 84 GLU A N 1
ATOM 624 C CA . GLU A 1 84 ? 7.359 1.751 6.044 1.00 77.75 84 GLU A CA 1
ATOM 625 C C . GLU A 1 84 ? 7.303 1.733 7.576 1.00 77.75 84 GLU A C 1
ATOM 627 O O . GLU A 1 84 ? 6.235 1.538 8.152 1.00 77.75 84 GLU A O 1
ATOM 632 N N . ILE A 1 85 ? 8.430 2.002 8.247 1.00 75.81 85 ILE A N 1
ATOM 633 C CA . ILE A 1 85 ? 8.520 2.031 9.715 1.00 75.81 85 ILE A CA 1
ATOM 634 C C . ILE A 1 85 ? 7.559 3.067 10.310 1.00 75.81 85 ILE A C 1
ATOM 636 O O . ILE A 1 85 ? 6.834 2.740 11.251 1.00 75.81 85 ILE A O 1
ATOM 640 N N . THR A 1 86 ? 7.496 4.284 9.763 1.00 81.00 86 THR A N 1
ATOM 641 C CA . THR A 1 86 ? 6.554 5.316 10.232 1.00 81.00 86 THR A CA 1
ATOM 642 C C . THR A 1 86 ? 5.104 4.902 10.020 1.00 81.00 86 THR A C 1
ATOM 644 O O . THR A 1 86 ? 4.298 5.039 10.938 1.00 81.00 86 THR A O 1
ATOM 647 N N . ALA A 1 87 ? 4.774 4.308 8.870 1.00 77.62 87 ALA A N 1
AT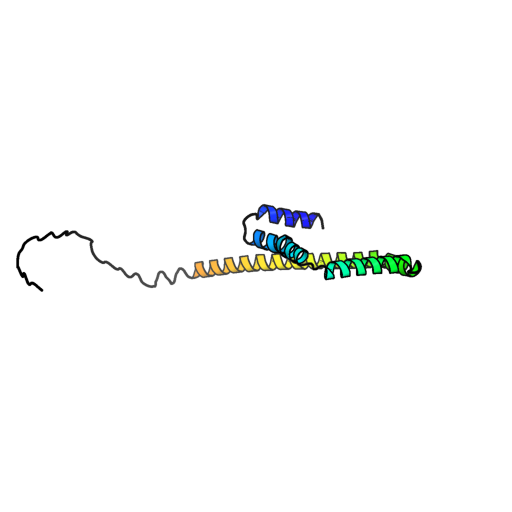OM 648 C CA . ALA A 1 87 ? 3.430 3.791 8.620 1.00 77.62 87 ALA A CA 1
ATOM 649 C C . ALA A 1 87 ? 3.036 2.693 9.628 1.00 77.62 87 ALA A C 1
ATOM 651 O O . ALA A 1 87 ? 1.900 2.664 10.109 1.00 77.62 87 ALA A O 1
ATOM 652 N N . TYR A 1 88 ? 3.971 1.817 10.013 1.00 76.75 88 TYR A N 1
ATOM 653 C CA . TYR A 1 88 ? 3.728 0.828 11.068 1.00 76.75 88 TYR A CA 1
ATOM 654 C C . TYR A 1 88 ? 3.477 1.484 12.426 1.00 76.75 88 TYR A C 1
ATOM 656 O O . TYR A 1 88 ? 2.562 1.067 13.142 1.00 76.75 88 TYR A O 1
ATOM 664 N N . LEU A 1 89 ? 4.251 2.512 12.780 1.00 80.88 89 LEU A N 1
ATOM 665 C CA . LEU A 1 89 ? 4.054 3.258 14.023 1.00 80.88 89 LEU A CA 1
ATOM 666 C C . LEU A 1 89 ? 2.692 3.956 14.054 1.00 80.88 89 LEU A C 1
ATOM 668 O O . LEU A 1 89 ? 2.022 3.912 15.088 1.00 80.88 89 LEU A O 1
ATOM 672 N N . ASP A 1 90 ? 2.240 4.518 12.936 1.00 85.00 90 ASP A N 1
ATOM 673 C CA . ASP A 1 90 ? 0.923 5.150 12.830 1.00 85.00 90 ASP A CA 1
ATOM 674 C C . ASP A 1 90 ? -0.208 4.140 13.005 1.00 85.00 90 ASP A C 1
ATOM 676 O O . ASP A 1 90 ? -1.139 4.373 13.780 1.00 85.00 90 ASP A O 1
ATOM 680 N N . VAL A 1 91 ? -0.117 2.980 12.350 1.00 83.12 91 VAL A N 1
ATOM 681 C CA . VAL A 1 91 ? -1.124 1.917 12.480 1.00 83.12 91 VAL A CA 1
ATOM 682 C C . VAL A 1 91 ? -1.189 1.399 13.917 1.00 83.12 91 VAL A C 1
ATOM 684 O O . VAL A 1 91 ? -2.283 1.270 14.470 1.00 83.12 91 VAL A O 1
ATOM 687 N N . ILE A 1 92 ? -0.041 1.142 14.555 1.00 83.75 92 ILE A N 1
ATOM 688 C CA . ILE A 1 92 ? 0.020 0.710 15.961 1.00 83.75 92 ILE A CA 1
ATOM 689 C C . ILE A 1 92 ? -0.574 1.785 16.877 1.00 83.75 92 ILE A C 1
ATOM 691 O O . ILE A 1 92 ? -1.405 1.472 17.732 1.00 83.75 92 ILE A O 1
ATOM 695 N N . SER A 1 93 ? -0.204 3.049 16.675 1.00 85.25 93 SER A N 1
ATOM 696 C CA . SER A 1 93 ? -0.711 4.179 17.460 1.00 85.25 93 SER A CA 1
ATOM 697 C C . SER A 1 93 ? -2.224 4.332 17.310 1.00 85.25 93 SER A C 1
ATOM 699 O O . SER A 1 93 ? -2.933 4.476 18.308 1.00 85.25 93 SER A O 1
ATOM 701 N N . ALA A 1 94 ? -2.746 4.210 16.089 1.00 85.81 94 ALA A N 1
ATOM 702 C CA . ALA A 1 94 ? -4.178 4.231 15.813 1.00 85.81 94 ALA A CA 1
ATOM 703 C C . ALA A 1 94 ? -4.909 3.061 16.491 1.00 85.81 94 ALA A C 1
ATOM 705 O O . ALA A 1 94 ? -5.954 3.263 17.109 1.00 85.81 94 ALA A O 1
ATOM 706 N N . LEU A 1 95 ? -4.351 1.847 16.448 1.00 84.38 95 LEU A N 1
ATOM 707 C CA . LEU A 1 95 ? -4.897 0.671 17.138 1.00 84.38 95 LEU A CA 1
ATOM 708 C C . LEU A 1 95 ? -4.953 0.868 18.656 1.00 84.38 95 LEU A C 1
ATOM 710 O O . LEU A 1 95 ? -5.979 0.574 19.276 1.00 84.38 95 LEU A O 1
ATOM 714 N N . ILE A 1 96 ? -3.884 1.398 19.255 1.00 87.06 96 ILE A N 1
ATOM 715 C CA . ILE A 1 96 ? -3.840 1.726 20.686 1.00 87.06 96 ILE A CA 1
ATOM 716 C C . ILE A 1 96 ? -4.894 2.787 21.011 1.00 87.06 96 ILE A C 1
ATOM 718 O O . ILE A 1 96 ? -5.660 2.611 21.963 1.00 87.06 96 ILE A O 1
ATOM 722 N N . ALA A 1 97 ? -4.986 3.851 20.212 1.00 87.94 97 ALA A N 1
ATOM 723 C CA . ALA A 1 97 ? -5.956 4.924 20.405 1.00 87.94 97 ALA A CA 1
ATOM 724 C C . ALA A 1 97 ? -7.400 4.406 20.327 1.00 87.94 97 ALA A C 1
ATOM 726 O O . ALA A 1 97 ? -8.200 4.671 21.224 1.00 87.94 97 ALA A O 1
ATOM 727 N N . VAL A 1 98 ? -7.731 3.600 19.314 1.00 85.56 98 VAL A N 1
ATOM 728 C CA . VAL A 1 98 ? -9.065 3.002 19.138 1.00 85.56 98 VAL A CA 1
ATOM 729 C C . VAL A 1 98 ? -9.388 2.010 20.260 1.00 85.56 98 VAL A C 1
ATOM 731 O O . VAL A 1 98 ? -10.483 2.047 20.828 1.00 85.56 98 VAL A O 1
ATOM 734 N N . SER A 1 99 ? -8.444 1.146 20.638 1.00 80.25 99 SER A N 1
ATOM 735 C CA . SER A 1 99 ? -8.603 0.204 21.758 1.00 80.25 99 SER A CA 1
ATOM 736 C C . SER A 1 99 ? -8.845 0.938 23.081 1.00 80.25 99 SER A C 1
ATOM 738 O O . SER A 1 99 ? -9.741 0.595 23.854 1.00 80.25 99 SER A O 1
ATOM 740 N N . THR A 1 100 ? -8.107 2.020 23.320 1.00 83.56 100 THR A N 1
ATOM 741 C CA . THR A 1 100 ? -8.263 2.842 24.523 1.00 83.56 100 THR A CA 1
ATOM 742 C C . THR A 1 100 ? -9.596 3.584 24.507 1.00 83.56 100 THR A C 1
ATOM 744 O O . THR A 1 100 ? -10.337 3.535 25.487 1.00 83.56 100 THR A O 1
ATOM 747 N N . ALA A 1 101 ? -9.969 4.198 23.382 1.00 82.06 101 ALA A N 1
ATOM 748 C CA . ALA A 1 101 ? -11.237 4.905 23.231 1.00 82.06 101 ALA A CA 1
ATOM 749 C C . ALA A 1 101 ? -12.447 3.977 23.426 1.00 82.06 101 ALA A C 1
ATOM 751 O O . ALA A 1 101 ? -13.419 4.353 24.082 1.00 82.06 101 ALA A O 1
ATOM 752 N N . THR A 1 102 ? -12.390 2.746 22.910 1.00 82.38 102 THR A N 1
ATOM 753 C CA . THR A 1 102 ? -13.462 1.753 23.093 1.00 82.38 102 THR A CA 1
ATOM 754 C C . THR A 1 102 ? -13.565 1.273 24.540 1.00 82.38 102 THR A C 1
ATOM 756 O O . THR A 1 102 ? -14.677 1.212 25.068 1.00 82.38 102 THR A O 1
ATOM 759 N N . ARG A 1 103 ? -12.439 1.028 25.227 1.00 78.75 103 ARG A N 1
ATOM 760 C CA . ARG A 1 103 ? -12.418 0.710 26.668 1.00 78.75 103 ARG A CA 1
ATOM 761 C C . ARG A 1 103 ? -12.959 1.858 27.516 1.00 78.75 103 ARG A C 1
ATOM 763 O O . ARG A 1 103 ? -13.819 1.630 28.360 1.00 78.75 103 ARG A O 1
ATOM 770 N N . LEU A 1 104 ? -12.525 3.092 27.260 1.00 80.00 104 LEU A N 1
ATOM 771 C CA . LEU A 1 104 ? -13.022 4.281 27.960 1.00 80.00 104 LEU A CA 1
ATOM 772 C C . LEU A 1 104 ? -14.517 4.498 27.717 1.00 80.00 104 LEU A C 1
ATOM 774 O O . LEU A 1 104 ? -15.247 4.835 28.645 1.00 80.00 104 LEU A O 1
ATOM 778 N N . ARG A 1 105 ? -15.004 4.256 26.495 1.00 75.38 105 ARG A N 1
ATOM 779 C CA . ARG A 1 105 ? -16.436 4.316 26.177 1.00 75.38 105 ARG A CA 1
ATOM 780 C C . ARG A 1 105 ? -17.225 3.237 26.917 1.00 75.38 105 ARG A C 1
ATOM 782 O O . ARG A 1 105 ? -18.289 3.544 27.446 1.00 75.38 105 ARG A O 1
ATOM 789 N N . ALA A 1 106 ? -16.706 2.013 26.993 1.00 74.62 106 ALA A N 1
ATOM 790 C CA . ALA A 1 106 ? -17.323 0.927 27.751 1.00 74.62 106 ALA A CA 1
ATOM 791 C C . ALA A 1 106 ? -17.374 1.243 29.254 1.00 74.62 106 ALA A C 1
ATOM 793 O O . ALA A 1 106 ? -18.430 1.098 29.862 1.00 74.62 106 ALA A O 1
ATOM 794 N N . ILE A 1 107 ? -16.284 1.765 29.827 1.00 78.56 107 ILE A N 1
ATOM 795 C CA . ILE A 1 107 ? -16.229 2.202 31.230 1.00 78.56 107 ILE A CA 1
ATOM 796 C C . ILE A 1 107 ? -17.200 3.360 31.468 1.00 78.56 107 ILE A C 1
ATOM 798 O O . ILE A 1 107 ? -17.969 3.321 32.418 1.00 78.56 107 ILE A O 1
ATOM 802 N N . LYS A 1 108 ? -17.237 4.369 30.591 1.00 79.31 108 LYS A N 1
ATOM 803 C CA . LYS A 1 108 ? -18.171 5.500 30.705 1.00 79.31 108 LYS A CA 1
ATOM 804 C C . LYS A 1 108 ? -19.626 5.033 30.681 1.00 79.31 108 LYS A C 1
ATOM 806 O O . LYS A 1 108 ? -20.423 5.506 31.485 1.00 79.31 108 LYS A O 1
ATOM 811 N N . LEU A 1 109 ? -19.969 4.107 29.785 1.00 77.50 109 LEU A N 1
ATOM 812 C CA . LEU A 1 109 ? -21.301 3.505 29.729 1.00 77.50 109 LEU A CA 1
ATOM 813 C C . LEU A 1 109 ? -21.601 2.703 30.999 1.00 77.50 109 LEU A C 1
ATOM 815 O O . LEU A 1 109 ? -22.665 2.889 31.577 1.00 77.50 109 LEU A O 1
ATOM 819 N N . GLN A 1 110 ? -20.658 1.892 31.483 1.00 75.75 110 GLN A N 1
ATOM 820 C CA . GLN A 1 110 ? -20.804 1.152 32.739 1.00 75.75 110 GLN A CA 1
ATOM 821 C C . GLN A 1 110 ? -21.014 2.091 33.930 1.00 75.75 110 GLN A C 1
ATOM 823 O O . GLN A 1 110 ? -21.967 1.907 34.677 1.00 75.75 110 GLN A O 1
ATOM 828 N N . VAL A 1 111 ? -20.207 3.143 34.066 1.00 77.38 111 VAL A N 1
ATOM 829 C CA . VAL A 1 111 ? -20.322 4.157 35.123 1.00 77.38 111 VAL A CA 1
ATOM 830 C C . VAL A 1 111 ? -21.660 4.890 35.038 1.00 77.38 111 VAL A C 1
ATOM 832 O O . VAL A 1 111 ? -22.357 4.989 36.043 1.00 77.38 111 VAL A O 1
ATOM 835 N N . LEU A 1 112 ? -22.075 5.335 33.848 1.00 78.00 112 LEU A N 1
ATOM 836 C CA . LEU A 1 112 ? -23.392 5.950 33.652 1.00 78.00 112 LEU A CA 1
ATOM 837 C C . LEU A 1 112 ? -24.513 4.993 34.071 1.00 78.00 112 LEU A C 1
ATOM 839 O O . LEU A 1 112 ? -25.359 5.378 34.869 1.00 78.00 112 LEU A O 1
ATOM 843 N N . THR A 1 113 ? -24.488 3.737 33.618 1.00 74.06 113 THR A N 1
ATOM 844 C CA . THR A 1 113 ? -25.505 2.732 33.984 1.00 74.06 113 THR A CA 1
ATOM 845 C C . THR A 1 113 ? -25.458 2.306 35.454 1.00 74.06 113 THR A C 1
ATOM 847 O O . THR A 1 113 ? -26.494 1.935 35.997 1.00 74.06 113 THR A O 1
ATOM 850 N N . ALA A 1 114 ? -24.299 2.392 36.115 1.00 69.38 114 ALA A N 1
ATOM 851 C CA . ALA A 1 114 ? -24.118 2.095 37.536 1.00 69.38 114 ALA A CA 1
ATOM 852 C C . ALA A 1 114 ? -24.520 3.269 38.448 1.00 69.38 114 ALA A C 1
ATOM 854 O O . ALA A 1 114 ? -24.923 3.045 39.588 1.00 69.38 114 ALA A O 1
ATOM 855 N N . ILE A 1 115 ? -24.475 4.507 37.944 1.00 65.75 115 ILE A N 1
ATOM 856 C CA . ILE A 1 115 ? -24.934 5.718 38.646 1.00 65.75 115 ILE A CA 1
ATOM 857 C C . ILE A 1 115 ? -26.439 5.969 38.417 1.00 65.75 115 ILE A C 1
ATOM 859 O O . ILE A 1 115 ? -27.139 6.408 39.332 1.00 65.75 115 ILE A O 1
ATOM 863 N N . MET A 1 116 ? -26.987 5.601 37.252 1.00 57.12 116 MET A N 1
ATOM 864 C CA . MET A 1 116 ? -28.419 5.734 36.930 1.00 57.12 116 MET A CA 1
ATOM 865 C C . MET A 1 116 ? -29.419 4.708 37.521 1.00 57.12 116 MET A C 1
ATOM 867 O O . MET A 1 116 ? -30.620 4.949 37.363 1.00 57.12 116 MET A O 1
ATOM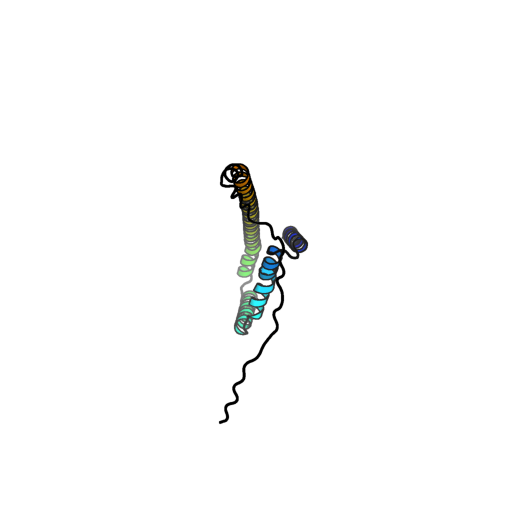 871 N N . PRO A 1 117 ? -29.072 3.614 38.240 1.00 53.94 117 PRO A N 1
ATOM 872 C CA . PRO A 1 117 ? -30.078 2.641 38.657 1.00 53.94 117 PRO A CA 1
ATOM 873 C C . PRO A 1 117 ? -30.878 3.110 39.884 1.00 53.94 117 PRO A C 1
ATOM 875 O O . PRO A 1 117 ? -31.836 2.445 40.281 1.00 53.94 117 PRO A O 1
ATOM 878 N N . ARG A 1 118 ? -30.537 4.261 40.486 1.00 51.50 118 ARG A N 1
ATOM 879 C CA . ARG A 1 118 ? -31.280 4.821 41.629 1.00 51.50 118 ARG A CA 1
ATOM 880 C C . ARG A 1 118 ? -32.531 5.611 41.241 1.00 51.50 118 ARG A C 1
ATOM 882 O O . ARG A 1 118 ? -33.452 5.668 42.048 1.00 51.50 118 ARG A O 1
ATOM 889 N N . PHE A 1 119 ? -32.631 6.139 40.019 1.00 51.72 119 PHE A N 1
ATOM 890 C CA . PHE A 1 119 ? -33.788 6.957 39.627 1.00 51.72 119 PHE A CA 1
ATOM 891 C C . PHE A 1 119 ? -34.964 6.145 39.060 1.00 51.72 119 PHE A C 1
ATOM 893 O O . PHE A 1 119 ? -36.116 6.494 39.307 1.00 51.72 119 PHE A O 1
ATOM 900 N N . HIS A 1 120 ? -34.724 4.996 38.419 1.00 48.16 120 HIS A N 1
ATOM 901 C CA . HIS A 1 120 ? -35.816 4.140 37.923 1.00 48.16 120 HIS A CA 1
ATOM 902 C C . HIS A 1 120 ? -36.475 3.254 38.990 1.00 48.16 120 HIS A C 1
ATOM 904 O O . HIS A 1 120 ? -37.554 2.724 38.752 1.00 48.16 120 HIS A O 1
ATOM 910 N N . ARG A 1 121 ? -35.893 3.122 40.193 1.00 49.66 121 ARG A N 1
ATOM 911 C CA . ARG A 1 121 ? -36.574 2.459 41.325 1.00 49.66 121 ARG A CA 1
ATOM 912 C C . ARG A 1 121 ? -37.593 3.357 42.036 1.00 49.66 121 ARG A C 1
ATOM 914 O O . ARG A 1 121 ? -38.363 2.852 42.847 1.00 49.66 121 ARG A O 1
ATOM 921 N N . LEU A 1 122 ? -37.624 4.652 41.714 1.00 54.03 122 LEU A N 1
ATOM 922 C CA . LEU A 1 122 ? -38.602 5.615 42.233 1.00 54.03 122 LEU A CA 1
ATOM 923 C C . LEU A 1 122 ? -39.731 5.914 41.231 1.00 54.03 122 LEU A C 1
ATOM 925 O O . LEU A 1 122 ? -40.786 6.403 41.625 1.00 54.03 122 LEU A O 1
ATOM 929 N N . ALA A 1 123 ? -39.556 5.560 39.954 1.00 55.50 123 ALA A N 1
ATOM 930 C CA . ALA A 1 123 ? -40.567 5.736 38.920 1.00 55.50 123 ALA A CA 1
ATOM 931 C C . ALA A 1 123 ? -41.445 4.482 38.779 1.00 55.50 123 ALA A C 1
ATOM 933 O O . ALA A 1 123 ? -41.228 3.639 37.916 1.00 55.50 123 ALA A O 1
ATOM 934 N N . GLY A 1 124 ? -42.469 4.402 39.627 1.00 49.47 124 GLY A N 1
ATOM 935 C CA . GLY A 1 124 ? -43.745 3.809 39.234 1.00 49.47 124 GLY A CA 1
ATOM 936 C C . GLY A 1 124 ? -43.815 2.287 39.268 1.00 49.47 124 GLY A C 1
ATOM 937 O O . GLY A 1 124 ? -43.466 1.582 38.330 1.00 49.47 124 GLY A O 1
ATOM 938 N N . LYS A 1 125 ? -44.417 1.782 40.338 1.00 53.62 125 LYS A N 1
ATOM 939 C CA . LYS A 1 125 ? -44.982 0.438 40.405 1.00 53.62 125 LYS A CA 1
ATOM 940 C C . LYS A 1 125 ? -46.447 0.543 39.954 1.00 53.62 125 LYS A C 1
ATOM 942 O O . LYS A 1 125 ? -47.273 0.895 40.797 1.00 53.62 125 LYS A O 1
ATOM 947 N N . PRO A 1 126 ? -46.841 0.250 38.697 1.00 44.31 126 PRO A N 1
ATOM 948 C CA . PRO A 1 126 ? -48.244 0.023 38.411 1.00 44.31 126 PRO A CA 1
ATOM 949 C C . PRO A 1 126 ? -48.554 -1.383 38.912 1.00 44.31 126 PRO A C 1
ATOM 951 O O . PRO A 1 126 ? -48.304 -2.401 38.268 1.00 44.31 126 PRO A O 1
ATOM 954 N N . ARG A 1 127 ? -49.056 -1.435 40.142 1.00 54.47 127 ARG A N 1
ATOM 955 C CA . ARG A 1 127 ? -49.659 -2.619 40.740 1.00 54.47 127 ARG A CA 1
ATOM 956 C C . ARG A 1 127 ? -50.952 -2.912 39.968 1.00 54.47 127 ARG A C 1
ATOM 958 O O . ARG A 1 127 ? -52.033 -2.614 40.458 1.00 54.47 127 ARG A O 1
ATOM 965 N N . SER A 1 128 ? -50.847 -3.474 38.761 1.00 42.62 128 SER A N 1
ATOM 966 C CA . SER A 1 128 ? -52.008 -3.980 38.025 1.00 42.62 128 SER A CA 1
ATOM 967 C C . SER A 1 128 ? -52.393 -5.331 38.608 1.00 42.62 128 SER A C 1
ATOM 969 O O . SER A 1 128 ? -51.949 -6.405 38.206 1.00 42.62 128 SER A O 1
ATOM 971 N N . ARG A 1 129 ? -53.177 -5.235 39.677 1.00 54.56 129 ARG A N 1
ATOM 972 C CA . ARG A 1 129 ? -53.955 -6.318 40.250 1.00 54.56 129 ARG A CA 1
ATOM 973 C C . ARG A 1 129 ? -55.167 -6.463 39.331 1.00 54.56 129 ARG A C 1
ATOM 975 O O . ARG A 1 129 ? -56.125 -5.717 39.479 1.00 54.56 129 ARG A O 1
ATOM 982 N N . SER A 1 130 ? -55.118 -7.381 38.370 1.00 48.41 130 SER A N 1
ATOM 983 C CA . SER A 1 130 ? -56.273 -7.662 37.516 1.00 48.41 130 SER A CA 1
ATOM 984 C C . SER A 1 130 ? -56.432 -9.160 37.263 1.00 48.41 130 SER A C 1
ATOM 986 O O . SER A 1 130 ? -55.820 -9.727 36.368 1.00 48.41 130 SER A O 1
ATOM 988 N N . ILE A 1 131 ? -57.279 -9.756 38.111 1.00 54.69 131 ILE A N 1
ATOM 989 C CA . ILE A 1 131 ? -58.332 -10.720 37.752 1.00 54.69 131 ILE A CA 1
ATOM 990 C C . ILE A 1 131 ? -57.816 -12.050 37.170 1.00 54.69 131 ILE A C 1
ATOM 992 O O . ILE A 1 131 ? -57.655 -12.238 35.975 1.00 54.69 131 ILE A O 1
ATOM 996 N N . ARG A 1 132 ? -57.495 -13.023 38.030 1.00 45.34 132 ARG A N 1
ATOM 997 C CA . ARG A 1 132 ? -58.437 -14.093 38.425 1.00 45.34 132 ARG A CA 1
ATOM 998 C C . ARG A 1 132 ? -59.138 -14.720 37.211 1.00 45.34 132 ARG A C 1
ATOM 1000 O O . ARG A 1 132 ? -60.341 -14.577 37.028 1.00 45.34 132 ARG A O 1
ATOM 1007 N N . GLN A 1 133 ? -58.364 -15.464 36.429 1.00 52.00 133 GLN A N 1
ATOM 1008 C CA . GLN A 1 133 ? -58.847 -16.415 35.435 1.00 52.00 133 GLN A CA 1
ATOM 1009 C C . GLN A 1 133 ? -59.546 -17.568 36.179 1.00 52.00 133 GLN A C 1
ATOM 1011 O O . GLN A 1 133 ? -58.939 -18.564 36.563 1.00 52.00 133 GLN A O 1
ATOM 1016 N N . ARG A 1 134 ? -60.826 -17.364 36.504 1.00 47.72 134 ARG A N 1
ATOM 1017 C CA . ARG A 1 134 ? -61.728 -18.377 37.057 1.00 47.72 134 ARG A CA 1
ATOM 1018 C C . ARG A 1 134 ? -62.747 -18.710 35.977 1.00 47.72 134 ARG A C 1
ATOM 1020 O O . ARG A 1 134 ? -63.490 -17.836 35.554 1.00 47.72 134 ARG A O 1
ATOM 1027 N N . CYS A 1 135 ? -62.722 -19.971 35.561 1.00 45.81 135 CYS A N 1
ATOM 1028 C CA . CYS A 1 135 ? -63.832 -20.791 35.087 1.00 45.81 135 CYS A CA 1
ATOM 1029 C C . CYS A 1 135 ? -65.123 -20.056 34.693 1.00 45.81 135 CYS A C 1
ATOM 1031 O O . CYS A 1 135 ? -65.801 -19.540 35.577 1.00 45.81 135 CYS A O 1
ATOM 1033 N N . ARG A 1 136 ? -65.568 -20.218 33.440 1.00 52.75 136 ARG A N 1
ATOM 1034 C CA . ARG A 1 136 ? -66.799 -20.980 33.157 1.00 52.75 136 ARG A CA 1
ATOM 1035 C C . ARG A 1 136 ? -66.932 -21.245 31.657 1.00 52.75 136 ARG A C 1
ATOM 1037 O O . ARG A 1 136 ? -67.265 -20.355 30.886 1.00 52.75 136 ARG A O 1
ATOM 1044 N N . ALA A 1 137 ? -66.706 -22.497 31.277 1.00 56.41 137 ALA A N 1
ATOM 1045 C CA . ALA A 1 137 ? -67.328 -23.069 30.097 1.00 56.41 137 ALA A CA 1
ATOM 1046 C C . ALA A 1 137 ? -68.858 -22.932 30.226 1.00 56.41 137 ALA A C 1
ATOM 1048 O O . ALA A 1 137 ? -69.423 -23.263 31.271 1.00 56.41 137 ALA A O 1
ATOM 1049 N N . LYS A 1 138 ? -69.514 -22.416 29.188 1.00 48.78 138 LYS A N 1
ATOM 1050 C CA . LYS A 1 138 ? -70.974 -22.413 29.025 1.00 48.78 138 LYS A CA 1
ATOM 1051 C C . LYS A 1 138 ? -71.216 -22.649 27.530 1.00 48.78 138 LYS A C 1
ATOM 1053 O O . LYS A 1 138 ? -70.866 -21.790 26.735 1.00 48.78 138 LYS A O 1
ATOM 1058 N N . ALA A 1 139 ? -71.339 -23.911 27.133 1.00 46.81 139 ALA A N 1
ATOM 1059 C CA . ALA A 1 139 ? -72.561 -24.721 27.076 1.00 46.81 139 ALA A CA 1
ATOM 1060 C C . ALA A 1 139 ? -73.325 -24.470 25.769 1.00 46.81 139 ALA A C 1
ATOM 1062 O O . ALA A 1 139 ? -73.747 -23.350 25.493 1.00 46.81 139 ALA A O 1
ATOM 1063 N N . ALA A 1 140 ? -73.413 -25.552 24.996 1.00 51.94 140 ALA A N 1
ATOM 1064 C CA . ALA A 1 140 ? -74.170 -25.727 23.772 1.00 51.94 140 ALA A CA 1
ATOM 1065 C C . ALA A 1 140 ? -75.656 -25.404 23.968 1.00 51.94 140 ALA A C 1
ATOM 1067 O O . ALA A 1 140 ? -76.200 -25.656 25.043 1.00 51.94 140 ALA A O 1
ATOM 1068 N N . ASN A 1 141 ? -76.288 -24.894 22.914 1.00 58.31 141 ASN A N 1
ATOM 1069 C CA . ASN A 1 141 ? -77.731 -24.963 22.761 1.00 58.31 141 ASN A CA 1
ATOM 1070 C C . ASN A 1 141 ? -78.038 -25.325 21.303 1.00 58.31 141 ASN A C 1
ATOM 1072 O O . ASN A 1 141 ? -77.803 -24.514 20.406 1.00 58.31 141 ASN A O 1
ATOM 1076 N N . ASP A 1 142 ? -78.466 -26.573 21.129 1.00 53.44 142 ASP A N 1
ATOM 1077 C CA . ASP A 1 142 ? -79.290 -27.065 20.024 1.00 53.44 142 ASP A CA 1
ATOM 1078 C C . ASP A 1 142 ? -80.737 -26.542 20.170 1.00 53.44 142 ASP A C 1
ATOM 1080 O O . ASP A 1 142 ? -81.099 -26.008 21.224 1.00 53.44 142 ASP A O 1
ATOM 1084 N N . ASP A 1 143 ? -81.521 -26.767 19.108 1.00 54.81 143 ASP A N 1
ATOM 1085 C CA . ASP A 1 143 ? -82.978 -26.598 18.925 1.00 54.81 143 ASP A CA 1
ATOM 1086 C C . ASP A 1 143 ? -83.468 -25.161 18.608 1.00 54.81 143 ASP A C 1
ATOM 1088 O O . ASP A 1 143 ? -83.145 -24.203 19.305 1.00 54.81 143 ASP A O 1
ATOM 1092 N N . ASP A 1 144 ? -84.312 -24.885 17.604 1.00 47.25 144 ASP A N 1
ATOM 1093 C CA . ASP A 1 144 ? -84.942 -25.712 16.564 1.00 47.25 144 ASP A CA 1
ATOM 1094 C C . ASP A 1 144 ? -85.698 -24.807 15.554 1.00 47.25 144 ASP A C 1
ATOM 1096 O O . ASP A 1 144 ? -86.200 -23.746 15.925 1.00 47.25 144 ASP A O 1
ATOM 1100 N N . GLY A 1 145 ? -85.839 -25.283 14.308 1.00 39.66 145 GLY A N 1
ATOM 1101 C CA . GLY A 1 145 ? -87.061 -25.204 13.478 1.00 39.66 145 GLY A CA 1
ATOM 1102 C C . GLY A 1 145 ? -87.575 -23.873 12.884 1.00 39.66 145 GLY A C 1
ATOM 1103 O O . GLY A 1 145 ? -88.071 -23.000 13.588 1.00 39.66 145 GLY A O 1
ATOM 1104 N N . GLY A 1 146 ? -87.664 -23.802 11.543 1.00 39.12 146 GLY A N 1
ATOM 1105 C CA . GLY A 1 146 ? -88.557 -22.843 10.867 1.00 39.12 146 GLY A CA 1
ATOM 1106 C C . GLY A 1 146 ? -88.375 -22.681 9.352 1.00 39.12 146 GLY A C 1
ATOM 1107 O O . GLY A 1 146 ? -87.606 -21.842 8.907 1.00 39.12 146 GLY A O 1
ATOM 1108 N N . ALA A 1 147 ? -89.115 -23.477 8.580 1.00 45.88 147 ALA A N 1
ATOM 1109 C CA . ALA A 1 147 ? -89.239 -23.520 7.117 1.00 45.88 147 ALA A CA 1
ATOM 1110 C C . ALA A 1 147 ? -89.276 -22.180 6.352 1.00 45.88 147 ALA A C 1
ATOM 1112 O O . ALA A 1 147 ? -90.024 -21.300 6.754 1.00 45.88 147 ALA A O 1
ATOM 1113 N N . VAL A 1 148 ? -88.664 -22.130 5.152 1.00 52.56 148 VAL A N 1
ATOM 1114 C CA . VAL A 1 148 ? -89.299 -21.583 3.928 1.00 52.56 148 VAL A CA 1
ATOM 1115 C C . VAL A 1 148 ? -88.718 -22.269 2.681 1.00 52.56 148 VAL A C 1
ATOM 1117 O O . VAL A 1 148 ? -87.538 -22.133 2.369 1.00 52.56 148 VAL A O 1
ATOM 1120 N N . ALA A 1 149 ? -89.576 -22.982 1.953 1.00 51.22 149 ALA A N 1
ATOM 1121 C CA . ALA A 1 149 ? -89.374 -23.340 0.556 1.00 51.22 149 ALA A CA 1
ATOM 1122 C C . ALA A 1 149 ? -89.803 -22.156 -0.322 1.00 51.22 149 ALA A C 1
ATOM 1124 O O . ALA A 1 149 ? -90.937 -21.701 -0.193 1.00 51.22 149 ALA A O 1
ATOM 1125 N N . LEU A 1 150 ? -88.943 -21.691 -1.229 1.00 50.75 150 LEU A N 1
ATOM 1126 C CA . LEU A 1 150 ? -89.361 -20.897 -2.384 1.00 50.75 150 LEU A CA 1
ATOM 1127 C C . LEU A 1 150 ? -88.566 -21.329 -3.614 1.00 50.75 150 LEU A C 1
ATOM 1129 O O . LEU A 1 150 ? -87.338 -21.353 -3.618 1.00 50.75 150 LEU A O 1
ATOM 1133 N N . ALA A 1 151 ? -89.335 -21.710 -4.626 1.00 44.91 151 ALA A N 1
ATOM 1134 C CA . ALA A 1 151 ? -88.916 -21.990 -5.979 1.00 44.91 151 ALA A CA 1
ATOM 1135 C C . ALA A 1 151 ? -88.647 -20.688 -6.745 1.00 44.91 151 ALA A C 1
ATOM 1137 O O . ALA A 1 151 ? -89.452 -19.760 -6.657 1.00 44.91 151 ALA A O 1
ATOM 1138 N N . SER A 1 152 ? -87.574 -20.686 -7.536 1.00 48.59 152 SER A N 1
ATOM 1139 C CA . SER A 1 152 ? -87.476 -20.116 -8.890 1.00 48.59 152 SER A CA 1
ATOM 1140 C C . SER A 1 152 ? -86.098 -20.431 -9.456 1.00 48.59 152 SER A C 1
ATOM 1142 O O . SER A 1 152 ? -85.118 -20.003 -8.803 1.00 48.59 152 SER A O 1
#

Secondary structure (DSSP, 8-state):
-HHHHHHHHHHHHHTTTSHHHHHHHIIIIIHHHHHHHT--HHHHHHHHHHHHHHHHHHHHS-HHHHHHHHHHHHHHHHHHHHHHHHHHHHHHHHHHHHHHHHHHHHHHHHHHHHHGGGTTTTS-----------------------------

Foldseek 3Di:
DVVVVVVVVVVLVVCVPDPVNVVCCCVPPVVVVVVVVPDDVVNVVVVVVVVVVVVVCVVPPDPVVVVVVVVCVVVVVVVVVVVVVVVVVVVVVVVVVVVVVVVVVVVVVVVVVVVPPVPVVVPDDPPPPDDDPDDDDDDDDDDDDDDDDDDD

Radius of gyration: 38.08 Å; chains: 1; bounding box: 116×34×68 Å

Sequence (152 aa):
MVVLFLAFWSALTAARGTPVGRLLHRVMVEIPAATINSTTRGHMLLAAGAFGFICIVTWFGEADGLRMLGMAVPDAAAWVTTFEITAYLDVISALIAVSTATRLRAIKLQVLTAIMPRFHRLAGKPRSRSIRQRCRAKAANDDDGGAVALAS